Protein AF-A0A401FWH9-F1 (afdb_monomer)

Foldseek 3Di:
DDPVVVVVVVVVVVVVVVVVVVPPDDPPCPDPDDDDPPPDPQLWPLPPPPPPDDDPVLSVVLVVLVVVLCVVCVVLVVVLVVLVVVLVVCVVVVHDPVVNVVSVVVNVVSVVVSVVSVVVSVVVNCVSPPSTLCQPPPPPPPRSRRNPD

Solvent-accessible surface area (backbone atoms only — not comparable to full-atom values): 9000 Å² total; per-residue (Å²): 136,63,71,70,62,53,53,54,50,52,53,52,52,54,52,52,57,62,59,64,72,75,74,85,80,80,82,78,78,77,72,91,66,85,80,72,85,87,76,65,97,54,68,45,58,30,42,92,87,57,76,87,75,70,53,71,68,45,53,52,51,52,50,51,53,46,51,49,53,49,60,80,39,43,66,62,51,50,52,49,53,50,46,54,50,50,47,53,50,40,60,75,69,66,58,56,70,68,63,53,52,50,50,51,48,56,44,51,51,55,48,48,56,50,48,55,54,48,52,55,48,52,53,53,44,32,70,69,35,80,54,48,56,40,20,69,81,81,41,61,96,90,43,53,72,50,51,67,117

Secondary structure (DSSP, 8-state):
--HHHHHHHHHHHHHHHHHHTTSS------------------S---STT-GGG--HHHHHHHHHHHHHHHHHTHHHHHHHHHHHHHHHHHHHTT--HHHHHHHHHHHHHHHHHHHHHHHHHHHHHHHHSTTTT-TTSSPPTT-S-----

Sequence (149 aa):
MTRHNLIKKMFLITLMAAVTVIYSATCSFAGYYGGCPKKNDSPCPVASGNTASLTEEQVQSLNTERQNFRNDTAELRQQLQAKQSELATAISAGSDEETLTAIQKDLSELKAQFDQKRVVHMARMQQIAPGACMGYKNAGPGCGRRCKW

Radius of gyration: 23.12 Å; Cα contacts (8 Å, |Δi|>4): 88; chains: 1; bounding box: 50×65×46 Å

Organism: NCBI:txid45657

Mean predicted aligned error: 15.75 Å

InterPro domains:
  IPR025961 Heavy-metal resistance protein [PF13801] (15-127)

Nearest PDB structures (foldseek):
  6b87-assembly1_A-2  TM=7.607E-01  e=3.514E-01  synthetic construct
  6b87-assembly2_B-3  TM=7.479E-01  e=5.302E-01  synthetic construct
  6hdz-assembly1_A  TM=5.779E-01  e=4.445E-01  Pseudomonas aeruginosa
  6he3-assembly1_A  TM=5.810E-01  e=7.543E-01  Pseudomonas aeruginosa
  6he1-assembly1_A  TM=3.768E-01  e=3.727E-01  Pseudomonas aeruginosa

pLDDT: mean 71.47, std 21.75, range [38.75, 97.94]

Structure (mmCIF, N/CA/C/O backbone):
data_AF-A0A401FWH9-F1
#
_entry.id   AF-A0A401FWH9-F1
#
loop_
_atom_site.group_PDB
_atom_site.id
_atom_site.type_symbol
_atom_site.label_atom_id
_atom_site.label_alt_id
_atom_site.label_comp_id
_atom_site.label_asym_id
_atom_site.label_entity_id
_atom_site.label_seq_id
_atom_site.pdbx_PDB_ins_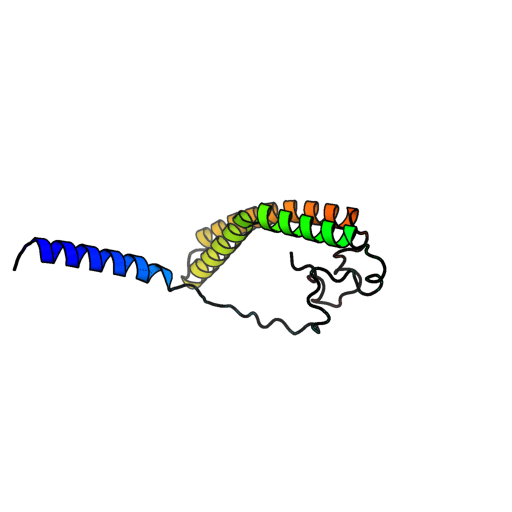code
_atom_site.Cartn_x
_atom_site.Cartn_y
_atom_site.Cartn_z
_atom_site.occupancy
_atom_site.B_iso_or_equiv
_atom_site.auth_seq_id
_atom_site.auth_comp_id
_atom_site.auth_asym_id
_atom_site.auth_atom_id
_atom_site.pdbx_PDB_model_num
ATOM 1 N N . MET A 1 1 ? -23.236 50.917 18.239 1.00 55.44 1 MET A N 1
ATOM 2 C CA . MET A 1 1 ? -22.272 49.974 17.623 1.00 55.44 1 MET A CA 1
ATOM 3 C C . MET A 1 1 ? -22.989 49.257 16.481 1.00 55.44 1 MET A C 1
ATOM 5 O O . MET A 1 1 ? -23.977 48.581 16.728 1.00 55.44 1 MET A O 1
ATOM 9 N N . THR A 1 2 ? -22.624 49.528 15.229 1.00 54.56 2 THR A N 1
ATOM 10 C CA . THR A 1 2 ? -23.440 49.203 14.043 1.00 54.56 2 THR A CA 1
ATOM 11 C C . THR A 1 2 ? -23.436 47.703 13.711 1.00 54.56 2 THR A C 1
ATOM 13 O O . THR A 1 2 ? -22.384 47.070 13.669 1.00 54.56 2 THR A O 1
ATOM 16 N N . ARG A 1 3 ? -24.625 47.142 13.435 1.00 59.66 3 ARG A N 1
ATOM 17 C CA . ARG A 1 3 ? -24.904 45.724 13.095 1.00 59.66 3 ARG A CA 1
ATOM 18 C C . ARG A 1 3 ? -23.944 45.122 12.052 1.00 59.66 3 ARG A C 1
ATOM 20 O O . ARG A 1 3 ? -23.583 43.954 12.143 1.00 59.66 3 ARG A O 1
ATOM 27 N N . HIS A 1 4 ? -23.459 45.943 11.122 1.00 60.69 4 HIS A N 1
ATOM 28 C CA . HIS A 1 4 ? -22.477 45.564 10.103 1.00 60.69 4 HIS A CA 1
ATOM 29 C C . HIS A 1 4 ? -21.114 45.129 10.677 1.00 60.69 4 HIS A C 1
ATOM 31 O O . HIS A 1 4 ? -20.472 44.240 10.124 1.00 60.69 4 HIS A O 1
ATOM 37 N N . ASN A 1 5 ? -20.679 45.697 11.806 1.00 58.91 5 ASN A N 1
ATOM 38 C CA . ASN A 1 5 ? -19.411 45.335 12.448 1.00 58.91 5 ASN A CA 1
ATOM 39 C C . ASN A 1 5 ? -19.515 44.044 13.275 1.00 58.91 5 ASN A C 1
ATOM 41 O O . ASN A 1 5 ? -18.507 43.380 13.495 1.00 58.91 5 ASN A O 1
ATOM 45 N N . LEU A 1 6 ? -20.726 43.670 13.700 1.00 63.06 6 LEU A N 1
ATOM 46 C CA . LEU A 1 6 ? -21.012 42.390 14.355 1.00 63.06 6 LEU A CA 1
ATOM 47 C C . LEU A 1 6 ? -21.017 41.239 13.343 1.00 63.06 6 LEU A C 1
ATOM 49 O O . LEU A 1 6 ? -20.367 40.229 13.582 1.00 63.06 6 LEU A O 1
ATOM 53 N N . ILE A 1 7 ? -21.641 41.428 12.176 1.00 68.38 7 ILE A N 1
ATOM 54 C CA . ILE A 1 7 ? -21.696 40.402 11.120 1.00 68.38 7 ILE A CA 1
ATOM 55 C C . ILE A 1 7 ? -20.296 40.105 10.561 1.00 68.38 7 ILE A C 1
ATOM 57 O O . ILE A 1 7 ? -19.934 38.941 10.421 1.00 68.38 7 ILE A O 1
ATOM 61 N N . LYS A 1 8 ? -19.458 41.130 10.333 1.00 66.12 8 LYS A N 1
ATOM 62 C CA . LYS A 1 8 ? -18.060 40.936 9.897 1.00 66.12 8 LYS A CA 1
ATOM 63 C C . LYS A 1 8 ? -17.217 40.180 10.930 1.00 66.12 8 LYS A C 1
ATOM 65 O O . LYS A 1 8 ? -16.429 39.320 10.555 1.00 66.12 8 LYS A O 1
ATOM 70 N N . LYS A 1 9 ? -17.398 40.473 12.224 1.00 66.19 9 LYS A N 1
ATOM 71 C CA . LYS A 1 9 ? -16.709 39.763 13.315 1.00 66.19 9 LYS A CA 1
ATOM 72 C C . LYS A 1 9 ? -17.184 38.316 13.437 1.00 66.19 9 LYS A C 1
ATOM 74 O O . LYS A 1 9 ? -16.350 37.437 13.598 1.00 66.19 9 LYS A O 1
ATOM 79 N N . MET A 1 10 ? -18.485 38.057 13.294 1.00 60.44 10 MET A N 1
ATOM 80 C CA . MET A 1 10 ? -19.029 36.695 13.295 1.00 60.44 10 MET A CA 1
ATOM 81 C C . MET A 1 10 ? -18.510 35.876 12.105 1.00 60.44 10 MET A C 1
ATOM 83 O O . MET A 1 10 ? -18.095 34.743 12.314 1.00 60.44 10 MET A O 1
ATOM 87 N N . PHE A 1 11 ? -18.419 36.467 10.905 1.00 64.44 11 PHE A N 1
ATOM 88 C CA . PHE A 1 11 ? -17.858 35.802 9.718 1.00 64.44 11 PHE A CA 1
ATOM 89 C C . PHE A 1 11 ? -16.355 35.491 9.857 1.00 64.44 11 PHE A C 1
ATOM 91 O O . PHE A 1 11 ? -15.896 34.422 9.453 1.00 64.44 11 PHE A O 1
ATOM 98 N N . LEU A 1 12 ? -15.586 36.404 10.464 1.00 61.12 12 LEU A N 1
ATOM 99 C CA . LEU A 1 12 ? -14.162 36.203 10.766 1.00 61.12 12 LEU A CA 1
ATOM 100 C C . LEU A 1 12 ? -13.939 35.105 11.816 1.00 61.12 12 LEU A C 1
ATOM 102 O O . LEU A 1 12 ? -13.015 34.309 11.674 1.00 61.12 12 LEU A O 1
ATOM 106 N N . ILE A 1 13 ? -14.794 35.021 12.838 1.00 66.38 13 ILE A N 1
ATOM 107 C CA . ILE A 1 13 ? -14.697 33.989 13.882 1.00 66.38 13 ILE A CA 1
ATOM 108 C C . ILE A 1 13 ? -15.046 32.603 13.316 1.00 66.38 13 ILE A C 1
ATOM 110 O O . ILE A 1 13 ? -14.348 31.636 13.614 1.00 66.38 13 ILE A O 1
ATOM 114 N N . THR A 1 14 ? -16.055 32.495 12.444 1.00 63.12 14 THR A N 1
ATOM 115 C CA . THR A 1 14 ? -16.405 31.220 11.791 1.00 63.12 14 THR A CA 1
ATOM 116 C C . THR A 1 14 ? -15.345 30.747 10.794 1.00 63.12 14 THR A C 1
ATOM 118 O O . THR A 1 14 ? -15.089 29.549 10.709 1.00 63.12 14 THR A O 1
ATOM 121 N N . LEU A 1 15 ? -14.673 31.664 10.085 1.00 60.31 15 LEU A N 1
ATOM 122 C CA . LEU A 1 15 ? -13.547 31.318 9.206 1.00 60.31 15 LEU A CA 1
ATOM 123 C C . LEU A 1 15 ? -12.317 30.847 9.997 1.00 60.31 15 LEU A C 1
ATOM 125 O O . LEU A 1 15 ? -11.675 29.880 9.598 1.00 60.31 15 LEU A O 1
ATOM 129 N N . MET A 1 16 ? -12.018 31.465 11.143 1.00 58.69 16 MET A N 1
ATOM 130 C CA . MET A 1 16 ? -10.910 31.035 12.009 1.00 58.69 16 MET A CA 1
ATOM 131 C C . MET A 1 16 ? -11.179 29.664 12.651 1.00 58.69 16 MET A C 1
ATOM 133 O O . MET A 1 16 ? -10.270 28.840 12.715 1.00 58.69 16 MET A O 1
ATOM 137 N N . ALA A 1 17 ? -12.426 29.376 13.048 1.00 58.00 17 ALA A N 1
ATOM 138 C CA . ALA A 1 17 ? -12.809 28.075 13.606 1.00 58.00 17 ALA A CA 1
ATOM 139 C C . ALA A 1 17 ? -12.707 26.923 12.581 1.00 58.00 17 ALA A C 1
ATOM 141 O O . ALA A 1 17 ? -12.323 25.809 12.938 1.00 58.00 17 ALA A O 1
ATOM 142 N N . ALA A 1 18 ? -12.984 27.187 11.299 1.00 54.12 18 ALA A N 1
ATOM 143 C CA . ALA A 1 18 ? -12.819 26.199 10.229 1.00 54.12 18 ALA A CA 1
ATOM 144 C C . ALA A 1 18 ? -11.339 25.887 9.927 1.00 54.12 18 ALA A C 1
ATOM 146 O O . ALA A 1 18 ? -11.001 24.757 9.583 1.00 54.12 18 ALA A O 1
ATOM 147 N N . VAL A 1 19 ? -10.439 26.861 10.110 1.00 55.38 19 VAL A N 1
ATOM 148 C CA . VAL A 1 19 ? -8.990 26.684 9.899 1.00 55.38 19 VAL A CA 1
ATOM 149 C C . VAL A 1 19 ? -8.330 25.939 11.069 1.00 55.38 19 VAL A C 1
ATOM 151 O O . VAL A 1 19 ? -7.355 25.217 10.868 1.00 55.38 19 VAL A O 1
ATOM 154 N N . THR A 1 20 ? -8.887 26.016 12.282 1.00 54.88 20 THR A N 1
ATOM 155 C CA . THR A 1 20 ? -8.342 25.306 13.454 1.00 54.88 20 THR A CA 1
ATOM 156 C C . THR A 1 20 ? -8.560 23.789 13.451 1.00 54.88 20 THR A C 1
ATOM 158 O O . THR A 1 20 ? -7.844 23.083 14.154 1.00 54.88 20 THR A O 1
ATOM 161 N N . VAL A 1 21 ? -9.475 23.257 12.632 1.00 53.12 21 VAL A N 1
ATOM 162 C CA . VAL A 1 21 ? -9.727 21.800 12.532 1.00 53.12 21 VAL A CA 1
ATOM 163 C C . VAL A 1 21 ? -8.686 21.079 11.652 1.00 53.12 21 VAL A C 1
ATOM 165 O O . VAL A 1 21 ? -8.623 19.855 11.634 1.00 53.12 21 VAL A O 1
ATOM 168 N N . ILE A 1 22 ? -7.792 21.809 10.976 1.00 53.97 22 ILE A N 1
ATOM 169 C CA . ILE A 1 22 ? -6.790 21.223 10.064 1.00 53.97 22 ILE A CA 1
ATOM 170 C C . ILE A 1 22 ? -5.488 20.810 10.794 1.00 53.97 22 ILE A C 1
ATOM 172 O O . ILE A 1 22 ? -4.641 20.135 10.216 1.00 53.97 22 ILE A O 1
ATOM 176 N N . TYR A 1 23 ? -5.310 21.150 12.078 1.00 44.50 23 TYR A N 1
ATOM 177 C CA . TYR A 1 23 ? -4.001 21.026 12.745 1.00 44.50 23 TYR A CA 1
ATOM 178 C C . TYR A 1 23 ? -3.756 19.776 13.607 1.00 44.50 23 TYR A C 1
ATOM 180 O O . TYR A 1 23 ? -2.656 19.625 14.139 1.00 44.50 23 TYR A O 1
ATOM 188 N N . SER A 1 24 ? -4.707 18.849 13.743 1.00 51.03 24 SER A N 1
ATOM 189 C CA . SER A 1 24 ? -4.536 17.675 14.614 1.00 51.03 24 SER A CA 1
ATOM 190 C C . SER A 1 24 ? -4.546 16.351 13.852 1.00 51.03 24 SER A C 1
ATOM 192 O O . SER A 1 24 ? -5.504 15.594 13.961 1.00 51.03 24 SER A O 1
ATOM 194 N N . ALA A 1 25 ? -3.474 16.057 13.111 1.00 50.16 25 ALA A N 1
ATOM 195 C CA . ALA A 1 25 ? -3.048 14.677 12.837 1.00 50.16 25 ALA A CA 1
ATOM 196 C C . ALA A 1 25 ? -1.673 14.631 12.144 1.00 50.16 25 ALA A C 1
ATOM 198 O O . ALA A 1 25 ? -1.549 14.213 10.996 1.00 50.16 25 ALA A O 1
ATOM 199 N N . THR A 1 26 ? -0.605 15.003 12.850 1.00 46.19 26 THR A N 1
ATOM 200 C CA . THR A 1 26 ? 0.735 14.497 12.506 1.00 46.19 26 THR A CA 1
ATOM 201 C C . THR A 1 26 ? 1.339 13.785 13.707 1.00 46.19 26 THR A C 1
ATOM 203 O O . THR A 1 26 ? 2.344 14.212 14.271 1.00 46.19 26 THR A O 1
ATOM 206 N N . CYS A 1 27 ? 0.733 12.663 14.099 1.00 49.66 27 CYS A N 1
ATOM 207 C CA . CYS A 1 27 ? 1.485 11.609 14.770 1.00 49.66 27 CYS A CA 1
ATOM 208 C C . CYS A 1 27 ? 2.348 10.921 13.711 1.00 49.66 27 CYS A C 1
ATOM 210 O O . CYS A 1 27 ? 1.954 9.928 13.102 1.00 49.66 27 CYS A O 1
ATOM 212 N N . SER A 1 28 ? 3.538 11.469 13.476 1.00 44.16 28 SER A N 1
ATOM 213 C CA . SER A 1 28 ? 4.601 10.757 12.776 1.00 44.16 28 SER A CA 1
ATOM 214 C C . SER A 1 28 ? 5.044 9.590 13.659 1.00 44.16 28 SER A C 1
ATOM 216 O O . SER A 1 28 ? 5.952 9.728 14.476 1.00 44.16 28 SER A O 1
ATOM 218 N N . PHE A 1 29 ? 4.398 8.431 13.512 1.00 48.44 29 PHE A N 1
ATOM 219 C CA . PHE A 1 29 ? 4.938 7.157 13.979 1.00 48.44 29 PHE A CA 1
ATOM 220 C C . PHE A 1 29 ? 6.190 6.850 13.150 1.00 48.44 29 PHE A C 1
ATOM 222 O O . PHE A 1 29 ? 6.158 6.143 12.142 1.00 48.44 29 PHE A O 1
ATOM 229 N N . ALA A 1 30 ? 7.322 7.418 13.566 1.00 44.53 30 ALA A N 1
ATOM 230 C CA . ALA A 1 30 ? 8.633 6.955 13.153 1.00 44.53 30 ALA A CA 1
ATOM 231 C C . ALA A 1 30 ? 8.847 5.583 13.802 1.00 44.53 30 ALA A C 1
ATOM 233 O O . ALA A 1 30 ? 9.389 5.465 14.898 1.00 44.53 30 ALA A O 1
ATOM 234 N N . GLY A 1 31 ? 8.332 4.541 13.147 1.00 40.88 31 GLY A N 1
ATOM 235 C CA . GLY A 1 31 ? 8.539 3.163 13.562 1.00 40.88 31 GLY A CA 1
ATOM 236 C C . GLY A 1 31 ? 10.033 2.886 13.695 1.00 40.88 31 GLY A C 1
ATOM 237 O O . GLY A 1 31 ? 10.794 3.046 12.738 1.00 40.88 31 GLY A O 1
ATOM 238 N N . TYR A 1 32 ? 10.438 2.467 14.890 1.00 41.91 32 TYR A N 1
ATOM 239 C CA . TYR A 1 32 ? 11.757 1.926 15.181 1.00 41.91 32 TYR A CA 1
ATOM 240 C C . TYR A 1 32 ? 11.897 0.578 14.457 1.00 41.91 32 TYR A C 1
ATOM 242 O O . TYR A 1 32 ? 11.644 -0.486 15.013 1.00 41.91 32 TYR A O 1
ATOM 250 N N . TYR A 1 33 ? 12.228 0.621 13.166 1.00 41.28 33 TYR A N 1
ATOM 251 C CA . TYR A 1 33 ? 12.609 -0.559 12.400 1.00 41.28 33 TYR A CA 1
ATOM 252 C C . TYR A 1 33 ? 14.132 -0.655 12.399 1.00 41.28 33 TYR A C 1
ATOM 254 O O . TYR A 1 33 ? 14.813 0.218 11.858 1.00 41.28 33 TYR A O 1
ATOM 262 N N . GLY A 1 34 ? 14.644 -1.726 13.014 1.00 40.09 34 GLY A N 1
ATOM 263 C CA . GLY A 1 34 ? 16.057 -2.094 13.012 1.00 40.09 34 GLY A CA 1
ATOM 264 C C . GLY A 1 34 ? 16.679 -1.912 11.627 1.00 40.09 34 GLY A C 1
ATOM 265 O O . GLY A 1 34 ? 16.158 -2.388 10.614 1.00 40.09 34 GLY A O 1
ATOM 266 N N . GLY A 1 35 ? 17.762 -1.138 11.593 1.00 38.75 35 GLY A N 1
ATOM 267 C CA . GLY A 1 35 ? 18.373 -0.641 10.372 1.00 38.75 35 GLY A CA 1
ATOM 268 C C . GLY A 1 35 ? 18.921 -1.762 9.497 1.00 38.75 35 GLY A C 1
ATOM 269 O O . GLY A 1 35 ? 19.933 -2.379 9.811 1.00 38.75 35 GLY A O 1
ATOM 270 N N . CYS A 1 36 ? 18.302 -1.962 8.338 1.00 44.53 36 CYS A N 1
ATOM 271 C CA . CYS A 1 36 ? 19.013 -2.522 7.197 1.00 44.53 36 CYS A CA 1
ATOM 272 C C . CYS A 1 36 ? 20.040 -1.479 6.719 1.00 44.53 36 CYS A C 1
ATOM 274 O O . CYS A 1 36 ? 19.676 -0.302 6.618 1.00 44.53 36 CYS A O 1
ATOM 276 N N . PRO A 1 37 ? 21.286 -1.859 6.385 1.00 45.44 37 PRO A N 1
ATOM 277 C CA . PRO A 1 37 ? 22.257 -0.916 5.843 1.00 45.44 37 PRO A CA 1
ATOM 278 C C . PRO A 1 37 ? 21.681 -0.255 4.586 1.00 45.44 37 PRO A C 1
ATOM 280 O O . PRO A 1 37 ? 21.316 -0.935 3.623 1.00 45.44 37 PRO A O 1
ATOM 283 N N . LYS A 1 38 ? 21.571 1.079 4.616 1.00 45.38 38 LYS A N 1
ATOM 284 C CA . LYS A 1 38 ? 21.153 1.917 3.487 1.00 45.38 38 LYS A CA 1
ATOM 285 C C . LYS A 1 38 ? 22.234 1.879 2.405 1.00 45.38 38 LYS A C 1
ATOM 287 O O . LYS A 1 38 ? 23.017 2.810 2.271 1.00 45.38 38 LYS A O 1
ATOM 292 N N . LYS A 1 39 ? 22.319 0.786 1.648 1.00 41.31 39 LYS A N 1
ATOM 293 C CA . LYS A 1 39 ? 23.006 0.808 0.358 1.00 41.31 39 LYS A CA 1
ATOM 294 C C . LYS A 1 39 ? 21.962 1.073 -0.717 1.00 41.31 39 LYS A C 1
ATOM 296 O O . LYS A 1 39 ? 21.264 0.165 -1.158 1.00 41.31 39 LYS A O 1
ATOM 301 N N . ASN A 1 40 ? 21.916 2.352 -1.080 1.00 42.34 40 ASN A N 1
ATOM 302 C CA . ASN A 1 40 ? 21.301 2.947 -2.258 1.00 42.34 40 ASN A CA 1
ATOM 303 C C . ASN A 1 40 ? 19.782 3.128 -2.137 1.00 42.34 40 ASN A C 1
ATOM 305 O O . ASN A 1 40 ? 19.022 2.163 -2.096 1.00 42.34 40 ASN A O 1
ATOM 309 N N . ASP A 1 41 ? 19.338 4.387 -2.166 1.00 44.59 41 ASP A N 1
ATOM 310 C CA . ASP A 1 41 ? 17.937 4.816 -2.310 1.00 44.59 41 ASP A CA 1
ATOM 311 C C . ASP A 1 41 ? 17.348 4.469 -3.699 1.00 44.59 41 ASP A C 1
ATOM 313 O O . ASP A 1 41 ? 16.458 5.143 -4.213 1.00 44.59 41 ASP A O 1
ATOM 317 N N . SER A 1 42 ? 17.844 3.408 -4.340 1.00 44.06 42 SER A N 1
ATOM 318 C CA . SER A 1 42 ? 17.355 2.942 -5.631 1.00 44.06 42 SER A CA 1
ATOM 319 C C . SER A 1 42 ? 15.975 2.282 -5.450 1.00 44.0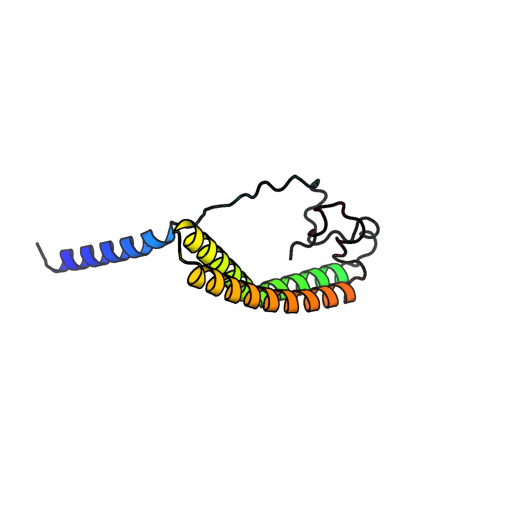6 42 SER A C 1
ATOM 321 O O . SER A 1 42 ? 15.855 1.357 -4.643 1.00 44.06 42 SER A O 1
ATOM 323 N N . PRO A 1 43 ? 14.936 2.692 -6.209 1.00 47.56 43 PRO A N 1
ATOM 324 C CA . PRO A 1 43 ? 13.538 2.251 -6.040 1.00 47.56 43 PRO A CA 1
ATOM 325 C C . PRO A 1 43 ? 13.263 0.733 -6.092 1.00 47.56 43 PRO A C 1
ATOM 327 O O . PRO A 1 43 ? 12.188 0.283 -5.711 1.00 47.56 43 PRO A O 1
ATOM 330 N N . CYS A 1 44 ? 14.218 -0.072 -6.546 1.00 49.38 44 CYS A N 1
ATOM 331 C CA . CYS A 1 44 ? 14.281 -1.520 -6.348 1.00 49.38 44 CYS A CA 1
ATOM 332 C C . CYS A 1 44 ? 15.742 -1.914 -6.591 1.00 49.38 44 CYS A C 1
ATOM 334 O O . CYS A 1 44 ? 16.158 -1.904 -7.751 1.00 49.38 44 CYS A O 1
ATOM 336 N N . PRO A 1 45 ? 16.541 -2.301 -5.586 1.00 45.97 45 PRO A N 1
ATOM 337 C CA . PRO A 1 45 ? 17.687 -3.135 -5.885 1.00 45.97 45 PRO A CA 1
ATOM 338 C C . PRO A 1 45 ? 17.120 -4.474 -6.366 1.00 45.97 45 PRO A C 1
ATOM 340 O O . PRO A 1 45 ? 16.484 -5.203 -5.599 1.00 45.97 45 PRO A O 1
ATOM 343 N N . VAL A 1 46 ? 17.314 -4.790 -7.652 1.00 46.53 46 VAL A N 1
ATOM 344 C CA . VAL A 1 46 ? 17.360 -6.195 -8.084 1.00 46.53 46 VAL A CA 1
ATOM 345 C C . VAL A 1 46 ? 18.242 -6.920 -7.069 1.00 46.53 46 VAL A C 1
ATOM 347 O O . VAL A 1 46 ? 19.253 -6.364 -6.628 1.00 46.53 46 VAL A O 1
ATOM 350 N N . ALA A 1 47 ? 17.804 -8.090 -6.603 1.00 44.25 47 ALA A N 1
ATOM 351 C CA . ALA A 1 47 ? 18.527 -8.838 -5.582 1.00 44.25 47 ALA A CA 1
ATOM 352 C C . ALA A 1 47 ? 20.023 -8.842 -5.923 1.00 44.25 47 ALA A C 1
ATOM 354 O O . ALA A 1 47 ? 20.393 -9.135 -7.061 1.00 44.25 47 ALA A O 1
ATOM 355 N N . SER A 1 48 ? 20.842 -8.410 -4.962 1.00 44.03 48 SER A N 1
ATOM 356 C CA . SER A 1 48 ? 22.285 -8.220 -5.105 1.00 44.03 48 SER A CA 1
ATOM 357 C C . SER A 1 48 ? 22.897 -9.365 -5.907 1.00 44.03 48 SER A C 1
ATOM 359 O O . SER A 1 48 ? 22.900 -10.508 -5.450 1.00 44.03 48 SER A O 1
ATOM 361 N N . GLY A 1 49 ? 23.347 -9.043 -7.116 1.00 40.53 49 GLY A N 1
ATOM 362 C CA . GLY A 1 49 ? 23.905 -10.002 -8.062 1.00 40.53 49 GLY A CA 1
ATOM 363 C C . GLY A 1 49 ? 23.774 -9.566 -9.518 1.00 40.53 49 GLY A C 1
ATOM 364 O O . GLY A 1 49 ? 24.640 -9.913 -10.305 1.00 40.53 49 GLY A O 1
ATOM 365 N N . ASN A 1 50 ? 22.748 -8.776 -9.874 1.00 42.47 50 ASN A N 1
ATOM 366 C CA . ASN A 1 50 ? 22.493 -8.453 -11.286 1.00 42.47 50 ASN A CA 1
ATOM 367 C C . ASN A 1 50 ? 21.989 -7.019 -11.560 1.00 42.47 50 ASN A C 1
ATOM 369 O O . ASN A 1 50 ? 21.238 -6.790 -12.502 1.00 42.47 50 ASN A O 1
ATOM 373 N N . THR A 1 51 ? 22.395 -6.016 -10.765 1.00 43.56 51 THR A N 1
ATOM 374 C CA . THR A 1 51 ? 22.170 -4.589 -11.116 1.00 43.56 51 THR A CA 1
ATOM 375 C C . THR A 1 51 ? 22.969 -4.151 -12.349 1.00 43.56 51 THR A C 1
ATOM 377 O O . THR A 1 51 ? 22.804 -3.026 -12.802 1.00 43.56 51 THR A O 1
ATOM 380 N N . ALA A 1 52 ? 23.851 -5.005 -12.872 1.00 46.28 52 ALA A N 1
ATOM 381 C CA . ALA A 1 52 ? 24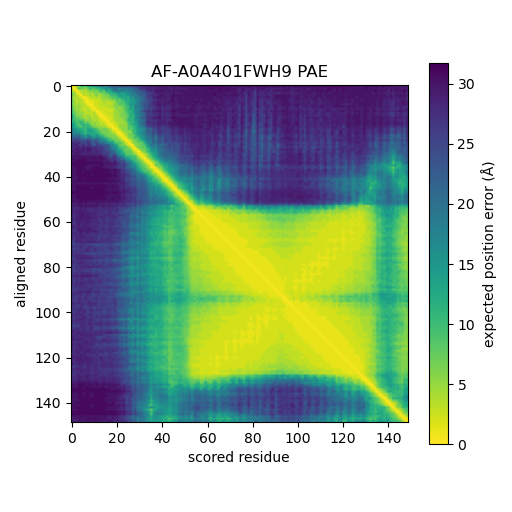.786 -4.677 -13.940 1.00 46.28 52 ALA A CA 1
ATOM 382 C C . ALA A 1 52 ? 24.196 -4.764 -15.364 1.00 46.28 52 ALA A C 1
ATOM 384 O O . ALA A 1 52 ? 24.932 -4.534 -16.315 1.00 46.28 52 ALA A O 1
ATOM 385 N N . SER A 1 53 ? 22.905 -5.082 -15.545 1.00 56.28 53 SER A N 1
ATOM 386 C CA . SER A 1 53 ? 22.347 -5.329 -16.887 1.00 56.28 53 SER A CA 1
ATOM 387 C C . SER A 1 53 ? 20.918 -4.812 -17.119 1.00 56.28 53 SER A C 1
ATOM 389 O O . SER A 1 53 ? 20.159 -5.456 -17.839 1.00 56.28 53 SER A O 1
ATOM 391 N N . LEU A 1 54 ? 20.509 -3.698 -16.499 1.00 65.81 54 LEU A N 1
ATOM 392 C CA . LEU A 1 54 ? 19.271 -3.014 -16.906 1.00 65.81 54 LEU A CA 1
ATOM 393 C C . LEU A 1 54 ? 19.607 -1.919 -17.915 1.00 65.81 54 LEU A C 1
ATOM 395 O O . LEU A 1 54 ? 20.461 -1.078 -17.637 1.00 65.81 54 LEU A O 1
ATOM 399 N N . THR A 1 55 ? 18.928 -1.914 -19.061 1.00 77.06 55 THR A N 1
ATOM 400 C CA . THR A 1 55 ? 19.017 -0.797 -20.009 1.00 77.06 55 THR A CA 1
ATOM 401 C C . THR A 1 55 ? 18.302 0.433 -19.446 1.00 77.06 55 THR A C 1
ATOM 403 O O . THR A 1 55 ? 17.409 0.321 -18.598 1.00 77.06 55 THR A O 1
ATOM 406 N N . GLU A 1 56 ? 18.662 1.628 -19.918 1.00 77.62 56 GLU A N 1
ATOM 407 C CA . GLU A 1 56 ? 17.988 2.871 -19.514 1.00 77.62 56 GLU A CA 1
ATOM 408 C C . GLU A 1 56 ? 16.477 2.820 -19.800 1.00 77.62 56 GLU A C 1
ATOM 410 O O . GLU A 1 56 ? 15.668 3.228 -18.965 1.00 77.62 56 GLU A O 1
ATOM 415 N N . GLU A 1 57 ? 16.087 2.219 -20.925 1.00 81.62 57 GLU A N 1
ATOM 416 C CA . GLU A 1 57 ? 14.688 2.005 -21.313 1.00 81.62 57 GLU A CA 1
ATOM 417 C C . GLU A 1 57 ? 13.935 1.092 -20.331 1.00 81.62 57 GLU A C 1
ATOM 419 O O . GLU A 1 57 ? 12.792 1.375 -19.955 1.00 81.62 57 GLU A O 1
ATOM 424 N N . GLN A 1 58 ? 14.575 0.018 -19.850 1.00 78.81 58 GLN A N 1
ATOM 425 C CA . GLN A 1 58 ? 13.994 -0.854 -18.825 1.00 78.81 58 GLN A CA 1
ATOM 426 C C . GLN A 1 58 ? 13.817 -0.105 -17.505 1.00 78.81 58 GLN A C 1
ATOM 428 O O . GLN A 1 58 ? 12.781 -0.239 -16.854 1.00 78.81 58 GLN A O 1
ATOM 433 N N . VAL A 1 59 ? 14.788 0.722 -17.110 1.00 76.88 59 VAL A N 1
ATOM 434 C CA . VAL A 1 59 ? 14.687 1.543 -15.894 1.00 76.88 59 VAL A CA 1
ATOM 435 C C . VAL A 1 59 ? 13.523 2.529 -15.991 1.00 76.88 59 VAL A C 1
ATOM 437 O O . VAL A 1 59 ? 12.734 2.631 -15.046 1.00 76.88 59 VAL A O 1
ATOM 440 N N . GLN A 1 60 ? 13.379 3.223 -17.121 1.00 83.25 60 GLN A N 1
ATOM 441 C CA . GLN A 1 60 ? 12.261 4.139 -17.356 1.00 83.25 60 GLN A CA 1
ATOM 442 C C . GLN A 1 60 ? 10.917 3.405 -17.307 1.00 83.25 60 GLN A C 1
ATOM 444 O O . GLN A 1 60 ? 10.014 3.833 -16.590 1.00 83.25 60 GLN A O 1
ATOM 449 N N . SER A 1 61 ? 10.813 2.253 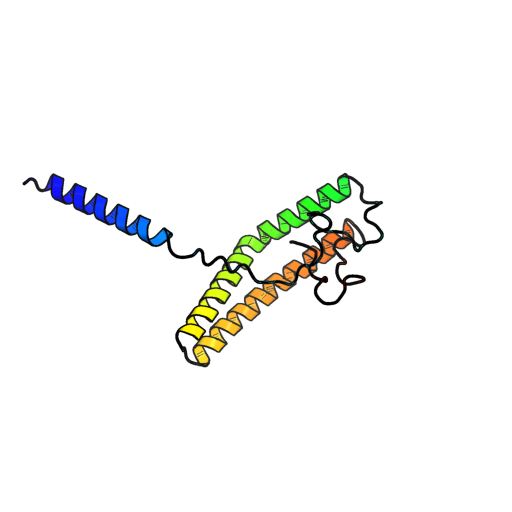-17.971 1.00 85.00 61 SER A N 1
ATOM 450 C CA . SER A 1 61 ? 9.597 1.430 -17.976 1.00 85.00 61 SER A CA 1
ATOM 451 C C . SER A 1 61 ? 9.208 0.963 -16.570 1.00 85.00 61 SER A C 1
ATOM 453 O O . SER A 1 61 ? 8.048 1.071 -16.172 1.00 85.00 61 SER A O 1
ATOM 455 N N . LEU A 1 62 ? 10.184 0.520 -15.769 1.00 82.62 62 LEU A N 1
ATOM 456 C CA . LEU A 1 62 ? 9.964 0.149 -14.368 1.00 82.62 62 LEU A CA 1
ATOM 457 C C . LEU A 1 62 ? 9.490 1.342 -13.524 1.00 82.62 62 LEU A C 1
ATOM 459 O O . LEU A 1 62 ? 8.659 1.175 -12.635 1.00 82.62 62 LEU A O 1
ATOM 463 N N . ASN A 1 63 ? 10.028 2.542 -13.753 1.00 80.50 63 ASN A N 1
ATOM 464 C CA . ASN A 1 63 ? 9.604 3.744 -13.030 1.00 80.50 63 ASN A CA 1
ATOM 465 C C . ASN A 1 63 ? 8.163 4.131 -13.376 1.00 80.50 63 ASN A C 1
ATOM 467 O O . ASN A 1 63 ? 7.381 4.410 -12.466 1.00 80.50 63 ASN A O 1
ATOM 471 N N . THR A 1 64 ? 7.805 4.089 -14.659 1.00 88.31 64 THR A N 1
ATOM 472 C CA . THR A 1 64 ? 6.445 4.362 -15.135 1.00 88.31 64 THR A CA 1
ATOM 473 C C . THR A 1 64 ? 5.443 3.386 -14.533 1.00 88.31 64 THR A C 1
ATOM 475 O O . THR A 1 64 ? 4.448 3.812 -13.954 1.00 88.31 64 THR A O 1
ATOM 478 N N . GLU A 1 65 ? 5.728 2.082 -14.573 1.00 87.44 65 GLU A N 1
ATOM 479 C CA . GLU A 1 65 ? 4.822 1.072 -14.018 1.00 87.44 65 GLU A CA 1
ATOM 480 C C . GLU A 1 65 ? 4.643 1.228 -12.498 1.00 87.44 65 GLU A C 1
ATOM 482 O O . GLU A 1 65 ? 3.533 1.084 -11.984 1.00 87.44 65 GLU A O 1
ATOM 487 N N . ARG A 1 66 ? 5.699 1.603 -11.757 1.00 85.44 66 ARG A N 1
ATOM 488 C CA . ARG A 1 66 ? 5.573 1.944 -10.325 1.00 85.44 66 ARG A CA 1
ATOM 489 C C . ARG A 1 66 ? 4.694 3.170 -10.105 1.00 85.44 66 ARG A C 1
ATOM 491 O O . ARG A 1 66 ? 3.864 3.166 -9.199 1.00 85.44 66 ARG A O 1
ATOM 498 N N . GLN A 1 67 ? 4.871 4.221 -10.903 1.00 87.56 67 GLN A N 1
ATOM 499 C CA . GLN A 1 67 ? 4.069 5.432 -10.763 1.00 87.56 67 GLN A CA 1
ATOM 500 C C . GLN A 1 67 ? 2.592 5.161 -11.064 1.00 87.56 67 GLN A C 1
ATOM 502 O O . GLN A 1 67 ? 1.729 5.610 -10.310 1.00 87.56 67 GLN A O 1
ATOM 507 N N . ASN A 1 68 ? 2.306 4.369 -12.098 1.00 92.75 68 ASN A N 1
ATOM 508 C CA . ASN A 1 68 ? 0.950 3.941 -12.428 1.00 92.75 68 ASN A CA 1
ATOM 509 C C . ASN A 1 68 ? 0.327 3.171 -11.264 1.00 92.75 68 ASN A C 1
ATOM 511 O O . ASN A 1 68 ? -0.736 3.546 -10.783 1.00 92.75 68 ASN A O 1
ATOM 515 N N . PHE A 1 69 ? 1.037 2.184 -10.711 1.00 92.31 69 PHE A N 1
ATOM 516 C CA . PHE A 1 69 ? 0.554 1.445 -9.546 1.00 92.31 69 PHE A CA 1
ATOM 517 C C . PHE A 1 69 ? 0.274 2.351 -8.336 1.00 92.31 69 PHE A C 1
ATOM 519 O O . PHE A 1 69 ? -0.744 2.184 -7.659 1.00 92.31 69 PHE A O 1
ATOM 526 N N . ARG A 1 70 ? 1.135 3.340 -8.059 1.00 90.56 70 ARG A N 1
ATOM 527 C CA . ARG A 1 70 ? 0.920 4.314 -6.972 1.00 90.56 70 ARG A CA 1
ATOM 528 C C . ARG A 1 70 ? -0.333 5.148 -7.160 1.00 90.56 70 ARG A C 1
ATOM 530 O O . ARG A 1 70 ? -1.025 5.399 -6.169 1.00 90.56 70 ARG A O 1
ATOM 537 N N . ASN A 1 71 ? -0.568 5.592 -8.389 1.00 94.69 71 ASN A N 1
ATOM 538 C CA . ASN A 1 71 ? -1.716 6.407 -8.758 1.00 94.69 71 ASN A CA 1
ATOM 539 C C . ASN A 1 71 ? -2.998 5.566 -8.676 1.00 94.69 71 ASN A C 1
ATOM 541 O O . ASN A 1 71 ? -3.917 5.928 -7.947 1.00 94.69 71 ASN A O 1
ATOM 545 N N . ASP A 1 72 ? -3.000 4.386 -9.297 1.00 94.94 72 ASP A N 1
ATOM 546 C CA . ASP A 1 72 ? -4.136 3.455 -9.349 1.00 94.94 72 ASP A CA 1
ATOM 547 C C . ASP A 1 72 ? -4.556 2.917 -7.974 1.00 94.94 72 ASP A C 1
ATOM 549 O O . ASP A 1 72 ? -5.670 2.418 -7.801 1.00 94.94 72 ASP A O 1
ATOM 553 N N . THR A 1 73 ? -3.646 2.951 -6.999 1.00 95.50 73 THR A N 1
ATOM 554 C CA . THR A 1 73 ? -3.895 2.503 -5.622 1.00 95.50 73 THR A CA 1
ATOM 555 C C . THR A 1 73 ? 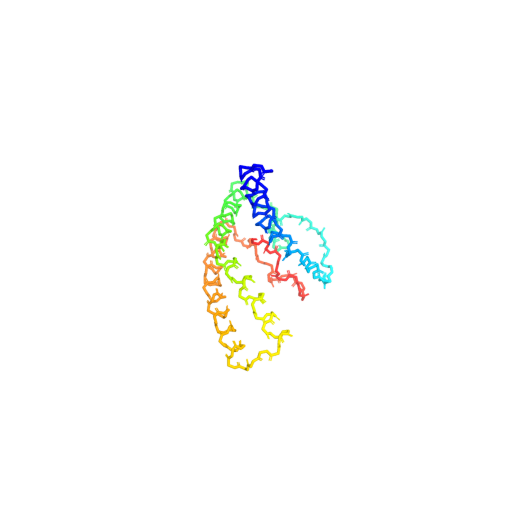-3.956 3.646 -4.616 1.00 95.50 73 THR A C 1
ATOM 557 O O . THR A 1 73 ? -4.036 3.378 -3.419 1.00 95.50 73 THR A O 1
ATOM 560 N N . ALA A 1 74 ? -3.894 4.910 -5.045 1.00 95.00 74 ALA A N 1
ATOM 561 C CA . ALA A 1 74 ? -3.829 6.049 -4.131 1.00 95.00 74 ALA A CA 1
ATOM 562 C C . ALA A 1 74 ? -5.018 6.084 -3.166 1.00 95.00 74 ALA A C 1
ATOM 564 O O . ALA A 1 74 ? -4.820 6.110 -1.951 1.00 95.00 74 ALA A O 1
ATOM 565 N N . GLU A 1 75 ? -6.230 5.989 -3.706 1.00 95.38 75 GLU A N 1
ATOM 566 C CA . GLU A 1 75 ? -7.462 5.972 -2.923 1.00 95.38 75 GLU A CA 1
ATOM 567 C C . GLU A 1 75 ? -7.526 4.752 -1.994 1.00 95.38 75 GLU A C 1
ATOM 569 O O . GLU A 1 75 ? -7.757 4.885 -0.796 1.00 95.38 75 GLU A O 1
ATOM 574 N N . LEU A 1 76 ? -7.210 3.561 -2.507 1.00 95.75 76 LEU A N 1
ATOM 575 C CA . LEU A 1 76 ? -7.230 2.328 -1.719 1.00 95.75 76 LEU A CA 1
ATOM 576 C C . LEU A 1 76 ? -6.239 2.368 -0.543 1.00 95.75 76 LEU A C 1
ATOM 578 O O . LEU A 1 76 ? -6.534 1.891 0.552 1.00 95.75 76 LEU A O 1
ATOM 582 N N . ARG A 1 77 ? -5.064 2.980 -0.738 1.00 94.31 77 ARG A N 1
ATOM 583 C CA . ARG A 1 77 ? -4.088 3.207 0.338 1.00 94.31 77 ARG A CA 1
ATOM 584 C C . ARG A 1 77 ? -4.604 4.205 1.372 1.00 94.31 77 ARG A C 1
ATOM 586 O O . ARG A 1 77 ? -4.367 3.991 2.557 1.00 94.31 77 ARG A O 1
ATOM 593 N N . GLN A 1 78 ? -5.299 5.261 0.948 1.00 95.88 78 GLN A N 1
ATOM 594 C CA . GLN A 1 78 ? -5.929 6.215 1.866 1.00 95.88 78 GLN A CA 1
ATOM 595 C C . GLN A 1 78 ? -7.027 5.544 2.696 1.00 95.88 78 GLN A C 1
ATOM 597 O O . GLN A 1 78 ? -7.033 5.688 3.915 1.00 95.88 78 GLN A O 1
ATOM 602 N N . GLN A 1 79 ? -7.895 4.746 2.071 1.00 95.69 79 GLN A N 1
ATOM 603 C CA . GLN A 1 79 ? -8.947 3.997 2.765 1.00 95.69 79 GLN A CA 1
ATOM 604 C C . GLN A 1 79 ? -8.364 3.002 3.778 1.00 95.69 79 GLN A C 1
ATOM 606 O O . GLN A 1 79 ? -8.815 2.942 4.920 1.00 95.69 79 GLN A O 1
ATOM 611 N N . LEU A 1 80 ? -7.303 2.277 3.402 1.00 97.06 80 LEU A N 1
ATOM 612 C CA . LEU A 1 80 ? -6.577 1.394 4.319 1.00 97.06 80 LEU A CA 1
ATOM 613 C C . LEU A 1 80 ? -6.010 2.148 5.526 1.00 97.06 80 LEU A C 1
ATOM 615 O O . LEU A 1 80 ? -6.141 1.675 6.652 1.00 97.06 80 LEU A O 1
ATOM 619 N N . GLN A 1 81 ? -5.387 3.310 5.309 1.00 94.94 81 GLN A N 1
ATOM 620 C CA . GLN A 1 81 ? -4.846 4.134 6.396 1.00 94.94 81 GLN A CA 1
ATOM 621 C C . GLN A 1 81 ? -5.952 4.666 7.312 1.00 94.94 81 GLN A C 1
ATOM 623 O O . GLN A 1 81 ? -5.810 4.621 8.535 1.00 94.94 81 GLN A O 1
ATOM 628 N N . ALA A 1 82 ? -7.061 5.128 6.733 1.00 96.25 82 ALA A N 1
ATOM 629 C CA . ALA A 1 82 ? -8.216 5.602 7.482 1.00 96.25 82 ALA A CA 1
ATOM 630 C C . ALA A 1 82 ? -8.791 4.490 8.371 1.00 96.25 82 ALA A C 1
ATOM 632 O O . ALA A 1 82 ? -8.895 4.678 9.579 1.00 96.25 82 ALA A O 1
ATOM 633 N N . LYS A 1 83 ? -9.047 3.298 7.813 1.00 95.75 83 LYS A N 1
ATOM 634 C CA . LYS A 1 83 ? -9.577 2.145 8.563 1.00 95.75 83 LYS A CA 1
ATOM 635 C C . LYS A 1 83 ? -8.613 1.616 9.626 1.00 95.75 83 LYS A C 1
ATOM 637 O O . LYS A 1 83 ? -9.042 1.217 10.702 1.00 95.75 83 LYS A O 1
ATOM 642 N N . GLN A 1 84 ? -7.304 1.646 9.370 1.00 95.88 84 GLN A N 1
ATOM 643 C CA . GLN A 1 84 ? -6.293 1.321 10.387 1.00 95.88 84 GLN A CA 1
ATOM 644 C C . GLN A 1 84 ? -6.329 2.297 11.563 1.00 95.88 84 GLN A C 1
ATOM 646 O O . GLN A 1 84 ? -6.200 1.883 12.714 1.00 95.88 84 GLN A O 1
ATOM 651 N N . SER A 1 85 ? -6.507 3.584 11.269 1.00 97.12 85 SER A N 1
ATOM 652 C CA . SER A 1 85 ? -6.595 4.627 12.291 1.00 97.12 85 SER A CA 1
ATOM 653 C C . SER A 1 85 ? -7.896 4.495 13.083 1.00 97.12 85 SER A C 1
ATOM 655 O O . SER A 1 85 ? -7.867 4.554 14.306 1.00 97.12 85 SER A O 1
ATOM 657 N N . GLU A 1 86 ? -9.009 4.220 12.398 1.00 95.62 86 GLU A N 1
ATOM 658 C CA . GLU A 1 86 ? -10.316 3.934 12.998 1.00 95.62 86 GLU A CA 1
ATOM 659 C C . GLU A 1 86 ? -10.240 2.751 13.970 1.00 95.62 86 GLU A C 1
ATOM 661 O O . GLU A 1 86 ? -10.654 2.879 15.120 1.00 95.62 86 GLU A O 1
ATOM 666 N N . LEU A 1 87 ? -9.624 1.635 13.559 1.00 97.38 87 LEU A N 1
ATOM 667 C CA . LEU A 1 87 ? -9.426 0.473 14.427 1.00 97.38 87 LEU A CA 1
ATOM 668 C C . LEU A 1 87 ? -8.578 0.820 15.657 1.00 97.38 87 LEU A C 1
ATOM 670 O O . LEU A 1 87 ? -8.926 0.449 16.775 1.00 97.38 87 LEU A O 1
ATOM 674 N N . ALA A 1 88 ? -7.475 1.550 15.473 1.00 96.38 88 ALA A N 1
ATOM 675 C CA . ALA A 1 88 ? -6.608 1.955 16.577 1.00 96.38 88 ALA A CA 1
ATOM 676 C C . ALA A 1 88 ? -7.336 2.865 17.583 1.00 96.38 88 ALA A C 1
ATOM 678 O O . ALA A 1 88 ? -7.189 2.697 18.798 1.00 96.38 88 ALA A O 1
ATOM 679 N N . THR A 1 89 ? -8.150 3.802 17.090 1.00 97.69 89 THR A N 1
ATOM 680 C CA . THR A 1 89 ? -9.003 4.653 17.925 1.00 97.69 89 THR A CA 1
ATOM 681 C C . THR A 1 89 ? -10.066 3.834 18.651 1.00 97.69 89 THR A C 1
ATOM 683 O O . THR A 1 89 ? -10.225 4.015 19.855 1.00 97.69 89 THR A O 1
ATOM 686 N N . ALA A 1 90 ? -10.737 2.899 17.973 1.00 96.56 90 ALA A N 1
ATOM 687 C CA . ALA A 1 90 ? -11.759 2.044 18.575 1.00 96.56 90 ALA A CA 1
ATOM 688 C C . ALA A 1 90 ? -11.189 1.170 19.706 1.00 96.56 90 ALA A C 1
ATOM 690 O O . ALA A 1 90 ? -11.794 1.079 20.776 1.00 96.56 90 ALA A O 1
ATOM 691 N N . ILE A 1 91 ? -9.990 0.604 19.509 1.00 96.62 91 ILE A N 1
ATOM 692 C CA . ILE A 1 91 ? -9.258 -0.146 20.543 1.00 96.62 91 ILE A CA 1
ATOM 693 C C . ILE A 1 91 ? -8.916 0.763 21.728 1.00 96.62 91 ILE A C 1
ATOM 695 O O . ILE A 1 91 ? -9.164 0.402 22.875 1.00 96.62 91 ILE A O 1
ATOM 699 N N . SER A 1 92 ? -8.375 1.956 21.465 1.00 96.75 92 SER A N 1
ATOM 700 C CA . SER A 1 92 ? -7.992 2.901 22.526 1.00 96.75 92 SER A CA 1
ATOM 701 C C . SER A 1 92 ? -9.196 3.409 23.324 1.00 96.75 92 SER A C 1
ATOM 703 O O . SER A 1 92 ? -9.066 3.722 24.504 1.00 96.75 92 SER A O 1
ATOM 705 N N . ALA A 1 93 ? -10.366 3.481 22.687 1.00 96.19 93 ALA A N 1
ATOM 706 C CA . ALA A 1 93 ? -11.625 3.866 23.310 1.00 96.19 93 ALA A CA 1
ATOM 707 C C . ALA A 1 93 ? -12.295 2.728 24.104 1.00 96.19 93 ALA A C 1
ATOM 709 O O . ALA A 1 93 ? -13.296 2.978 24.769 1.00 96.19 93 ALA A O 1
ATOM 710 N N . GLY A 1 94 ? -11.769 1.496 24.049 1.00 96.50 94 GLY A N 1
ATOM 711 C CA . GLY A 1 94 ? -12.373 0.340 24.716 1.00 96.50 94 GLY A CA 1
ATOM 712 C C . GLY A 1 94 ? -13.701 -0.092 24.089 1.00 96.50 94 GLY A C 1
ATOM 713 O O . GLY A 1 94 ? -14.610 -0.490 24.813 1.00 96.50 94 GLY A O 1
ATOM 714 N N . SER A 1 95 ? -13.823 0.029 22.761 1.00 96.19 95 SER A N 1
ATOM 715 C CA . SER A 1 95 ? -15.020 -0.405 22.023 1.00 96.19 95 SER A CA 1
ATOM 716 C C . SER A 1 95 ? -15.249 -1.913 22.172 1.00 96.19 95 SER A C 1
ATOM 718 O O . SER A 1 95 ? -14.317 -2.674 22.439 1.00 96.19 95 SER A O 1
ATOM 720 N N . ASP A 1 96 ? -16.492 -2.343 21.987 1.00 96.12 96 ASP A N 1
ATOM 721 C CA . ASP A 1 96 ? -16.901 -3.741 22.077 1.00 96.12 96 ASP A CA 1
ATOM 722 C C . ASP A 1 96 ? -16.352 -4.604 20.921 1.00 96.12 96 ASP A C 1
ATOM 724 O O . ASP A 1 96 ? -15.930 -4.112 19.870 1.00 96.12 96 ASP A O 1
ATOM 728 N N . GLU A 1 97 ? -16.355 -5.923 21.123 1.00 96.88 97 GLU A N 1
ATOM 729 C CA . GLU A 1 97 ? -15.798 -6.899 20.178 1.00 96.88 97 GLU A CA 1
ATOM 730 C C . GLU A 1 97 ? -16.508 -6.891 18.814 1.00 96.88 97 GLU A C 1
ATOM 732 O O . GLU A 1 97 ? -15.857 -7.074 17.781 1.00 96.88 97 GLU A O 1
ATOM 737 N N . GLU A 1 98 ? -17.818 -6.632 18.775 1.00 96.88 98 GLU A N 1
ATOM 738 C CA . GLU A 1 98 ? -18.586 -6.589 17.527 1.00 96.88 98 GLU A CA 1
ATOM 739 C C . GLU A 1 98 ? -18.119 -5.416 16.653 1.00 96.88 98 GLU A C 1
ATOM 741 O O . GLU A 1 98 ? -17.793 -5.601 15.477 1.00 96.88 98 GLU A O 1
ATOM 746 N N . THR A 1 99 ? -17.953 -4.233 17.250 1.00 95.25 99 THR A N 1
ATOM 747 C CA . THR A 1 99 ? -17.410 -3.054 16.559 1.00 95.25 99 THR A CA 1
ATOM 748 C C . THR A 1 99 ? -15.989 -3.298 16.036 1.00 95.25 99 THR A C 1
ATOM 750 O O . THR A 1 99 ? -15.682 -3.004 14.876 1.00 95.25 99 THR A O 1
ATOM 753 N N . LEU A 1 100 ? -15.103 -3.866 16.861 1.00 96.94 100 LEU A N 1
ATOM 754 C CA . LEU A 1 100 ? -13.712 -4.122 16.470 1.00 96.94 100 LEU A CA 1
ATOM 755 C C . LEU A 1 100 ? -13.607 -5.139 15.327 1.00 96.94 100 LEU A C 1
ATOM 757 O O . LEU A 1 100 ? -12.836 -4.946 14.381 1.00 96.94 100 LEU A O 1
ATOM 761 N N . THR A 1 101 ? -14.389 -6.217 15.393 1.00 97.38 101 THR A N 1
ATOM 762 C CA . THR A 1 101 ? -14.391 -7.267 14.366 1.00 97.38 101 THR A CA 1
ATOM 763 C C . THR A 1 101 ? -14.999 -6.782 13.053 1.00 97.38 101 THR A C 1
ATOM 765 O O . THR A 1 101 ? -14.484 -7.139 11.989 1.00 97.38 101 THR A O 1
ATOM 768 N N . ALA A 1 102 ? -16.009 -5.909 13.097 1.00 97.38 102 ALA A N 1
ATOM 769 C CA . ALA A 1 102 ? -16.554 -5.257 11.910 1.00 97.38 102 ALA A CA 1
ATOM 770 C C . ALA A 1 102 ? -15.494 -4.399 11.193 1.00 97.38 102 ALA A C 1
ATOM 772 O O . ALA A 1 102 ? -15.233 -4.610 10.007 1.00 97.38 102 ALA A O 1
ATOM 773 N N . ILE A 1 103 ? -14.791 -3.513 11.915 1.00 97.31 103 ILE A N 1
ATOM 774 C CA . ILE A 1 103 ? -13.725 -2.674 11.330 1.00 97.31 103 ILE A CA 1
ATOM 775 C C . ILE A 1 103 ? -12.585 -3.544 10.771 1.00 97.31 103 ILE A C 1
ATOM 777 O O . ILE A 1 103 ? -12.057 -3.284 9.685 1.00 97.31 103 ILE A O 1
ATOM 781 N N . GLN A 1 104 ? -12.205 -4.609 11.483 1.00 97.69 104 GLN A N 1
ATOM 782 C CA . GLN A 1 104 ? -11.170 -5.539 11.029 1.00 97.69 104 GLN A CA 1
ATOM 783 C C . GLN A 1 104 ? -11.579 -6.305 9.761 1.00 97.69 104 GLN A C 1
ATOM 785 O O . GLN A 1 104 ? -10.720 -6.620 8.926 1.00 97.69 104 GLN A O 1
ATOM 790 N N . LYS A 1 105 ? -12.870 -6.605 9.587 1.00 97.94 105 LYS A N 1
ATOM 791 C CA . LYS A 1 105 ? -13.394 -7.244 8.377 1.00 97.94 105 LYS A CA 1
ATOM 792 C C . LYS A 1 105 ? -13.266 -6.314 7.173 1.00 97.94 105 LYS A C 1
ATOM 794 O O . LYS A 1 105 ? -12.673 -6.725 6.175 1.00 97.94 105 LYS A O 1
ATOM 799 N N . ASP A 1 106 ? -13.697 -5.060 7.308 1.00 95.50 106 ASP A N 1
ATOM 800 C CA . ASP A 1 106 ? -13.548 -4.035 6.264 1.00 95.50 106 ASP A CA 1
ATOM 801 C C . ASP A 1 106 ? -12.075 -3.860 5.865 1.00 95.50 106 ASP A C 1
ATOM 803 O O . ASP A 1 106 ? -11.717 -3.833 4.686 1.00 95.50 106 ASP A O 1
ATOM 807 N N . LEU A 1 107 ? -11.183 -3.792 6.859 1.00 96.94 107 LEU A N 1
ATOM 808 C CA . LEU A 1 107 ? -9.745 -3.662 6.634 1.00 96.94 107 LEU A CA 1
ATOM 809 C C . LEU A 1 107 ? -9.186 -4.862 5.863 1.00 96.94 107 LEU A C 1
ATOM 811 O O . LEU A 1 107 ? -8.380 -4.690 4.945 1.00 96.94 107 LEU A O 1
ATOM 815 N N . SER A 1 108 ? -9.609 -6.074 6.222 1.00 96.62 108 SER A N 1
ATOM 816 C CA . SER A 1 108 ? -9.201 -7.307 5.540 1.00 96.62 108 SER A CA 1
ATOM 817 C C . SER A 1 108 ? -9.643 -7.319 4.077 1.00 96.62 108 SER A C 1
ATOM 819 O O . SER A 1 108 ? -8.864 -7.713 3.208 1.00 96.62 108 SER A O 1
ATOM 821 N N . GLU A 1 109 ? -10.850 -6.836 3.786 1.00 97.56 109 GLU A N 1
ATOM 822 C CA . GLU A 1 109 ? -11.372 -6.741 2.424 1.00 97.56 109 GLU A CA 1
ATOM 823 C C . GLU A 1 109 ? -10.596 -5.721 1.580 1.00 97.56 109 GLU A C 1
ATOM 825 O O . GLU A 1 109 ? -10.099 -6.058 0.501 1.00 97.56 109 GLU A O 1
ATOM 830 N N . LEU A 1 110 ? -10.382 -4.507 2.100 1.00 97.12 110 LEU A N 1
ATOM 831 C CA . LEU A 1 110 ? -9.560 -3.490 1.431 1.00 97.12 110 LEU A CA 1
ATOM 832 C C . LEU A 1 110 ? -8.137 -3.998 1.173 1.00 97.12 110 LEU A C 1
ATOM 834 O O . LEU A 1 110 ? -7.542 -3.756 0.118 1.00 97.12 110 LEU A O 1
ATOM 838 N N . LYS A 1 111 ? -7.581 -4.750 2.128 1.00 94.38 111 LYS A N 1
ATOM 839 C CA . LYS A 1 111 ? -6.253 -5.344 1.999 1.00 94.38 111 LYS A CA 1
ATOM 840 C C . LYS A 1 111 ? -6.221 -6.401 0.900 1.00 94.38 111 LYS A C 1
ATOM 842 O O . LYS A 1 111 ? -5.274 -6.409 0.114 1.00 94.38 111 LYS A O 1
ATOM 847 N N . ALA A 1 112 ? -7.251 -7.240 0.806 1.00 96.25 112 ALA A N 1
ATOM 848 C CA . ALA A 1 112 ? -7.374 -8.228 -0.258 1.00 96.25 112 ALA A CA 1
ATOM 849 C C . ALA A 1 112 ? -7.426 -7.560 -1.641 1.00 96.25 112 ALA A C 1
ATOM 851 O O . ALA A 1 112 ? -6.705 -7.980 -2.547 1.00 96.25 112 ALA A O 1
ATOM 852 N N . GLN A 1 113 ? -8.199 -6.480 -1.798 1.00 95.62 113 GLN A N 1
ATOM 853 C CA . GLN A 1 113 ? -8.258 -5.720 -3.053 1.00 95.62 113 GLN A CA 1
ATOM 854 C C . GLN A 1 113 ? -6.894 -5.115 -3.424 1.00 95.62 113 GLN A C 1
ATOM 856 O O . GLN A 1 113 ? -6.463 -5.175 -4.580 1.00 95.62 113 GLN A O 1
ATOM 861 N N . PHE A 1 114 ? -6.174 -4.567 -2.441 1.00 95.06 114 PHE A N 1
ATOM 862 C CA . PHE A 1 114 ? -4.847 -3.993 -2.671 1.00 95.06 114 PHE A CA 1
ATOM 863 C C . PHE A 1 114 ? -3.839 -5.073 -3.069 1.00 95.06 114 PHE A C 1
ATOM 865 O O . PHE A 1 114 ? -3.053 -4.890 -4.000 1.00 95.06 114 PHE A O 1
ATOM 872 N N . ASP A 1 115 ? -3.883 -6.219 -2.391 1.00 91.19 115 ASP A N 1
ATOM 873 C CA . ASP A 1 115 ? -2.989 -7.340 -2.652 1.00 91.19 115 ASP A CA 1
ATOM 874 C C . ASP A 1 115 ? -3.226 -7.961 -4.037 1.00 91.19 115 ASP A C 1
ATOM 876 O O . ASP A 1 115 ? -2.252 -8.294 -4.715 1.00 91.19 115 ASP A O 1
ATOM 880 N N . GLN A 1 116 ? -4.469 -8.008 -4.526 1.00 94.81 116 GLN A N 1
ATOM 881 C CA . GLN A 1 116 ? -4.767 -8.407 -5.907 1.00 94.81 116 GLN A CA 1
ATOM 882 C C . GLN A 1 116 ? -4.083 -7.485 -6.928 1.00 94.81 116 GLN A C 1
ATOM 884 O O . GLN A 1 116 ? -3.377 -7.96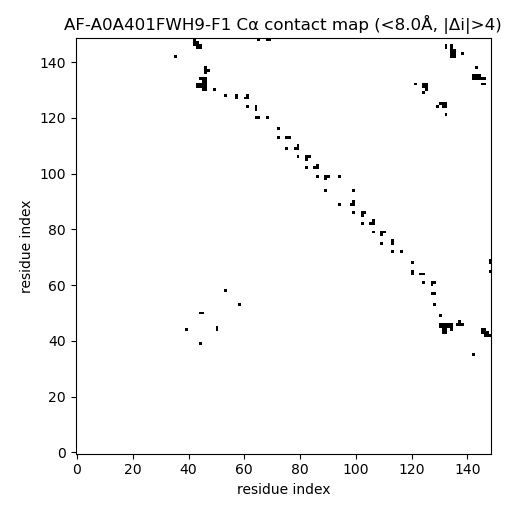1 -7.821 1.00 94.81 116 GLN A O 1
ATOM 889 N N . LYS A 1 117 ? -4.206 -6.158 -6.766 1.00 93.62 117 LYS A N 1
ATOM 890 C CA . LYS A 1 117 ? -3.513 -5.186 -7.635 1.00 93.62 117 LYS A CA 1
ATOM 891 C C . LYS A 1 117 ? -1.993 -5.333 -7.541 1.00 93.62 117 LYS A C 1
ATOM 893 O O . LYS A 1 117 ? -1.295 -5.249 -8.550 1.00 93.62 117 LYS A O 1
ATOM 898 N N . ARG A 1 118 ? -1.474 -5.587 -6.337 1.00 89.38 118 ARG A N 1
ATOM 899 C CA . ARG A 1 118 ? -0.039 -5.768 -6.087 1.00 89.38 118 ARG A CA 1
ATOM 900 C C . ARG A 1 118 ? 0.528 -6.985 -6.816 1.00 89.38 118 ARG A C 1
ATOM 902 O O . ARG A 1 118 ? 1.620 -6.888 -7.365 1.00 89.38 118 ARG A O 1
ATOM 909 N N . VAL A 1 119 ? -0.190 -8.108 -6.856 1.00 88.94 119 VAL A N 1
ATOM 910 C CA . VAL A 1 119 ? 0.249 -9.307 -7.595 1.00 88.94 119 VAL A CA 1
ATOM 911 C C . VAL A 1 119 ? 0.357 -9.019 -9.093 1.00 88.94 119 VAL A C 1
ATOM 913 O O . VAL A 1 119 ? 1.377 -9.343 -9.701 1.00 88.94 119 VAL A O 1
ATOM 916 N N . VAL A 1 120 ? -0.644 -8.348 -9.673 1.00 91.62 120 VAL A N 1
ATOM 917 C CA . VAL A 1 120 ? -0.623 -7.950 -11.092 1.00 91.62 120 VAL A CA 1
ATOM 918 C C . VAL A 1 120 ? 0.547 -7.010 -11.382 1.00 91.62 120 VAL A C 1
ATOM 920 O O . VAL A 1 120 ? 1.279 -7.214 -12.350 1.00 91.62 120 VAL A O 1
ATOM 923 N N . HIS A 1 121 ? 0.773 -6.019 -10.519 1.00 89.56 121 HIS A N 1
ATOM 924 C CA . HIS A 1 121 ? 1.908 -5.110 -10.638 1.00 89.56 121 HIS A CA 1
ATOM 925 C C . HIS A 1 121 ? 3.252 -5.852 -10.589 1.00 89.56 121 HIS A C 1
ATOM 927 O O . HIS A 1 121 ? 4.103 -5.645 -11.451 1.00 89.56 121 HIS A O 1
ATOM 933 N N . MET A 1 122 ? 3.441 -6.774 -9.638 1.00 82.56 122 MET A N 1
ATOM 934 C CA . MET A 1 122 ? 4.673 -7.570 -9.558 1.00 82.56 122 MET A CA 1
ATOM 935 C C . MET A 1 122 ? 4.896 -8.420 -10.815 1.00 82.56 122 MET A C 1
ATOM 937 O O . MET A 1 122 ? 6.027 -8.501 -11.292 1.00 82.56 122 MET A O 1
ATOM 941 N N . ALA A 1 123 ? 3.837 -8.997 -11.391 1.00 86.19 123 ALA A N 1
ATOM 942 C CA . ALA A 1 123 ? 3.934 -9.738 -12.646 1.00 86.19 123 ALA A CA 1
ATOM 943 C C . ALA A 1 123 ? 4.402 -8.844 -13.812 1.00 86.19 123 ALA A C 1
ATOM 945 O O . ALA A 1 123 ? 5.289 -9.242 -14.565 1.00 86.19 123 ALA A O 1
ATOM 946 N N . ARG A 1 124 ? 3.881 -7.615 -13.925 1.00 88.44 124 ARG A N 1
ATOM 947 C CA . ARG A 1 124 ? 4.314 -6.638 -14.945 1.00 88.44 124 ARG A CA 1
ATOM 948 C C . ARG A 1 124 ? 5.763 -6.197 -14.750 1.00 88.44 124 ARG A C 1
ATOM 950 O O . ARG A 1 124 ? 6.537 -6.158 -15.701 1.00 88.44 124 ARG A O 1
ATOM 957 N N . MET A 1 125 ? 6.168 -5.941 -13.509 1.00 82.62 125 MET A N 1
ATOM 958 C CA . MET A 1 125 ? 7.554 -5.587 -13.181 1.00 82.62 125 MET A CA 1
ATOM 959 C C . MET A 1 125 ? 8.537 -6.708 -13.558 1.00 82.62 125 MET A C 1
ATOM 961 O O . MET A 1 125 ? 9.612 -6.430 -14.089 1.00 82.62 125 MET A O 1
ATOM 965 N N . GLN A 1 126 ? 8.152 -7.970 -13.340 1.00 81.12 126 GLN A N 1
ATOM 966 C CA . GLN A 1 126 ? 8.928 -9.149 -13.737 1.00 81.12 126 GLN A CA 1
ATOM 967 C C . GLN A 1 126 ? 9.063 -9.273 -15.266 1.00 81.12 126 GLN A C 1
ATOM 969 O O . GLN A 1 126 ? 10.110 -9.708 -15.742 1.00 81.12 126 GLN A O 1
ATOM 974 N N . GLN A 1 127 ? 8.024 -8.901 -16.027 1.00 85.69 127 GLN A N 1
ATOM 975 C CA . GLN A 1 12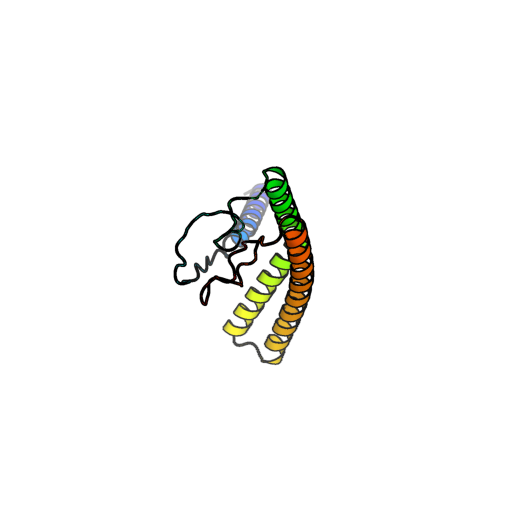7 ? 8.052 -8.909 -17.497 1.00 85.69 127 GLN A CA 1
ATOM 976 C C . GLN A 1 127 ? 9.036 -7.877 -18.062 1.00 85.69 127 GLN A C 1
ATOM 978 O O . GLN A 1 127 ? 9.734 -8.177 -19.024 1.00 85.69 127 GLN A O 1
ATOM 983 N N . ILE A 1 128 ? 9.120 -6.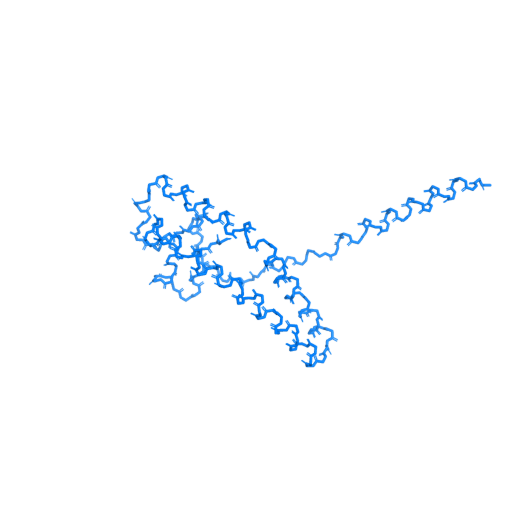686 -17.457 1.00 82.31 128 ILE A N 1
ATOM 984 C CA . ILE A 1 128 ? 10.045 -5.626 -17.896 1.00 82.31 128 ILE A CA 1
ATOM 985 C C . ILE A 1 128 ? 11.499 -6.022 -17.616 1.00 82.31 128 ILE A C 1
ATOM 987 O O . ILE A 1 128 ? 12.385 -5.842 -18.453 1.00 82.31 128 ILE A O 1
ATOM 991 N N . ALA A 1 129 ? 11.748 -6.550 -16.419 1.00 74.38 129 ALA A N 1
ATOM 992 C CA . ALA A 1 129 ? 13.078 -6.921 -15.973 1.00 74.38 129 ALA A CA 1
ATOM 993 C C . ALA A 1 129 ? 13.012 -8.182 -15.097 1.00 74.38 129 ALA A C 1
ATOM 995 O O . ALA A 1 129 ? 12.686 -8.099 -13.907 1.00 74.38 129 ALA A O 1
ATOM 996 N N . PRO A 1 130 ? 13.361 -9.360 -15.644 1.00 70.56 130 PRO A N 1
ATOM 997 C CA . PRO A 1 130 ? 13.434 -10.592 -14.870 1.00 70.56 130 PRO A CA 1
ATOM 998 C C . PRO A 1 130 ? 14.412 -10.440 -13.695 1.00 70.56 130 PRO A C 1
ATOM 1000 O O . PRO A 1 130 ? 15.594 -10.168 -13.883 1.00 70.56 130 PRO A O 1
ATOM 1003 N N . GLY A 1 131 ? 13.925 -10.590 -12.460 1.00 62.84 131 GLY A N 1
ATOM 1004 C CA . GLY A 1 131 ? 14.727 -10.365 -11.247 1.00 62.84 131 GLY A CA 1
ATOM 1005 C C . GLY A 1 131 ? 14.560 -8.979 -10.610 1.00 62.84 131 GLY A C 1
ATOM 1006 O O . GLY A 1 131 ? 15.027 -8.770 -9.483 1.00 62.84 131 GLY A O 1
ATOM 1007 N N . ALA A 1 132 ? 13.845 -8.056 -11.264 1.00 57.19 132 ALA A N 1
ATOM 1008 C CA . ALA A 1 132 ? 13.382 -6.825 -10.636 1.00 57.19 132 ALA A CA 1
ATOM 1009 C C . ALA A 1 132 ? 12.537 -7.155 -9.415 1.00 57.19 132 ALA A C 1
ATOM 1011 O O . ALA A 1 132 ? 11.651 -8.004 -9.450 1.00 57.19 132 ALA A O 1
ATOM 1012 N N . CYS A 1 133 ? 12.839 -6.471 -8.311 1.00 53.25 133 CYS A N 1
ATOM 1013 C CA . CYS A 1 133 ? 12.016 -6.515 -7.113 1.00 53.25 133 CYS A CA 1
ATOM 1014 C C . CYS A 1 133 ? 11.920 -7.915 -6.446 1.00 53.25 133 CYS A C 1
ATOM 1016 O O . CYS A 1 133 ? 11.116 -8.132 -5.542 1.00 53.25 133 CYS A O 1
ATOM 1018 N N . MET A 1 134 ? 12.824 -8.842 -6.795 1.00 51.31 134 MET A N 1
ATOM 1019 C CA . MET A 1 134 ? 12.986 -10.158 -6.160 1.00 51.31 134 MET A CA 1
ATOM 1020 C C . MET A 1 134 ? 13.710 -10.060 -4.807 1.00 51.31 134 MET A C 1
ATOM 1022 O O . MET A 1 134 ? 14.662 -10.787 -4.528 1.00 51.31 134 MET A O 1
ATOM 1026 N N . GLY A 1 135 ? 13.241 -9.172 -3.928 1.00 50.31 135 GLY A N 1
ATOM 1027 C CA . GLY A 1 135 ? 13.763 -8.992 -2.571 1.00 50.31 135 GLY A CA 1
ATOM 1028 C C . GLY A 1 135 ? 13.632 -10.229 -1.674 1.00 50.31 135 GLY A C 1
ATOM 1029 O O . GLY A 1 135 ? 14.122 -10.207 -0.556 1.00 50.31 135 GLY A O 1
ATOM 1030 N N . TYR A 1 136 ? 13.007 -11.312 -2.139 1.00 43.53 136 TYR A N 1
ATOM 1031 C CA . TYR A 1 136 ? 12.766 -12.520 -1.351 1.00 43.53 136 TYR A CA 1
ATOM 1032 C C . TYR A 1 136 ? 13.900 -13.548 -1.384 1.00 43.53 136 TYR A C 1
ATOM 1034 O O . TYR A 1 136 ? 13.987 -14.359 -0.471 1.00 43.53 136 TYR A O 1
ATOM 1042 N N . LYS A 1 137 ? 14.760 -13.555 -2.415 1.00 42.72 137 LYS A N 1
ATOM 1043 C CA . LYS A 1 137 ? 15.662 -14.702 -2.639 1.00 42.72 137 LYS A CA 1
ATOM 1044 C C . LYS A 1 137 ? 16.999 -14.643 -1.893 1.00 42.72 137 LYS A C 1
ATOM 1046 O O . LYS A 1 137 ? 17.537 -15.696 -1.599 1.00 42.72 137 LYS A O 1
ATOM 1051 N N . ASN A 1 138 ? 17.502 -13.453 -1.546 1.00 42.69 138 ASN A N 1
ATOM 1052 C CA . ASN A 1 138 ? 18.821 -13.281 -0.899 1.00 42.69 138 ASN A CA 1
ATOM 1053 C C . ASN A 1 138 ? 18.821 -12.254 0.244 1.00 42.69 138 ASN A C 1
ATOM 1055 O O . ASN A 1 138 ? 19.874 -11.812 0.702 1.00 42.69 138 ASN A O 1
ATOM 1059 N N . ALA A 1 139 ? 17.648 -11.805 0.678 1.00 46.00 139 ALA A N 1
ATOM 1060 C CA . ALA A 1 139 ? 17.546 -10.799 1.716 1.00 46.00 139 ALA A CA 1
ATOM 1061 C C . ALA A 1 139 ? 17.286 -11.525 3.039 1.00 46.00 139 ALA A C 1
ATOM 1063 O O . ALA A 1 139 ? 16.266 -12.196 3.173 1.00 46.00 139 ALA A O 1
ATOM 1064 N N . GLY A 1 140 ? 18.223 -11.424 3.988 1.00 40.78 140 GLY A N 1
ATOM 1065 C CA . GLY A 1 140 ? 18.086 -12.038 5.312 1.00 40.78 140 GLY A CA 1
ATOM 1066 C C . GLY A 1 140 ? 16.760 -11.677 6.006 1.00 40.78 140 GLY A C 1
ATOM 1067 O O . GLY A 1 140 ? 16.054 -10.763 5.556 1.00 40.78 140 GLY A O 1
ATOM 1068 N N . PRO A 1 141 ? 16.401 -12.369 7.102 1.00 40.78 141 PRO A N 1
ATOM 1069 C CA . PRO A 1 141 ? 15.143 -12.148 7.813 1.00 40.78 141 PRO A CA 1
ATOM 1070 C C . PRO A 1 141 ? 14.891 -10.647 8.042 1.00 40.78 141 PRO A C 1
ATOM 1072 O O . PRO A 1 141 ? 15.743 -9.939 8.569 1.00 40.78 141 PRO A O 1
ATOM 1075 N N . GLY A 1 142 ? 13.754 -10.134 7.562 1.00 46.97 142 GLY A N 1
ATOM 1076 C CA . GLY A 1 142 ? 13.390 -8.710 7.664 1.00 46.97 142 GLY A CA 1
ATOM 1077 C C . GLY A 1 142 ? 13.753 -7.822 6.463 1.00 46.97 142 GLY A C 1
ATOM 1078 O O . GLY A 1 142 ? 13.290 -6.685 6.391 1.00 46.97 142 GLY A O 1
ATOM 1079 N N . CYS A 1 143 ? 14.490 -8.327 5.469 1.00 47.53 143 CYS A N 1
ATOM 1080 C CA . CYS A 1 143 ? 14.926 -7.544 4.304 1.00 47.53 143 CYS A CA 1
ATOM 1081 C C . CYS A 1 143 ? 14.064 -7.739 3.034 1.00 47.53 143 C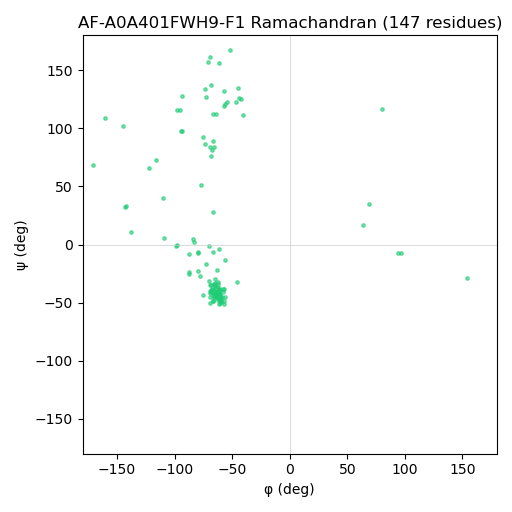YS A C 1
ATOM 1083 O O . CYS A 1 143 ? 14.310 -7.079 2.023 1.00 47.53 143 CYS A O 1
ATOM 1085 N N . GLY A 1 144 ? 13.035 -8.594 3.086 1.00 47.12 144 GLY A N 1
ATOM 1086 C CA . GLY A 1 144 ? 12.192 -8.985 1.943 1.00 47.12 144 GLY A CA 1
ATOM 1087 C C . GLY A 1 144 ? 11.244 -7.916 1.382 1.00 47.12 144 GLY A C 1
ATOM 1088 O O . GLY A 1 144 ? 10.533 -8.172 0.417 1.00 47.12 144 GLY A O 1
ATOM 1089 N N . ARG A 1 145 ? 11.219 -6.709 1.964 1.00 47.59 145 ARG A N 1
ATOM 1090 C CA . ARG A 1 145 ? 10.347 -5.590 1.552 1.00 47.59 145 ARG A CA 1
ATOM 1091 C C . ARG A 1 145 ? 11.129 -4.442 0.903 1.00 47.59 145 ARG A C 1
ATOM 1093 O O . ARG A 1 145 ? 10.875 -3.278 1.191 1.00 47.59 145 ARG A O 1
ATOM 1100 N N . ARG A 1 146 ? 12.131 -4.748 0.069 1.00 48.88 146 ARG A N 1
ATOM 1101 C CA . ARG A 1 146 ? 13.026 -3.723 -0.515 1.00 48.88 146 ARG A CA 1
ATOM 1102 C C . ARG A 1 146 ? 12.492 -3.045 -1.782 1.00 48.88 146 ARG A C 1
ATOM 1104 O O . ARG A 1 146 ? 13.160 -2.196 -2.360 1.00 48.88 146 ARG A O 1
ATOM 1111 N N . CYS A 1 147 ? 11.272 -3.364 -2.177 1.00 49.25 147 CYS A N 1
ATOM 1112 C CA . CYS A 1 147 ? 10.559 -2.658 -3.229 1.00 49.25 147 CYS A CA 1
ATOM 1113 C C . CYS A 1 147 ? 9.699 -1.605 -2.541 1.00 49.25 147 CYS A C 1
ATOM 1115 O O . CYS A 1 147 ? 8.645 -1.923 -1.990 1.00 49.25 147 CYS A O 1
ATOM 1117 N N . LYS A 1 148 ? 10.195 -0.366 -2.483 1.00 47.94 148 LYS A N 1
ATOM 1118 C CA . LYS A 1 148 ? 9.368 0.763 -2.051 1.00 47.94 148 LYS A CA 1
ATOM 1119 C C . LYS A 1 148 ? 8.433 1.095 -3.212 1.00 47.94 148 LYS A C 1
ATOM 1121 O O . LYS A 1 148 ? 8.827 1.809 -4.134 1.00 47.94 148 LYS A O 1
ATOM 1126 N N . TRP A 1 149 ? 7.248 0.488 -3.181 1.00 47.31 149 TRP A N 1
ATOM 1127 C CA . TRP A 1 149 ? 6.165 0.739 -4.130 1.00 47.31 149 TRP A CA 1
ATOM 1128 C C . TRP A 1 149 ? 5.572 2.122 -3.971 1.00 47.31 149 TRP A C 1
ATOM 1130 O O . TRP A 1 149 ? 5.852 2.830 -2.979 1.00 47.31 149 TRP A O 1
#